Protein AF-A0A292ZFU4-F1 (afdb_monomer)

InterPro domains:
  IPR041669 Tetracyclin repressor SlmA-like, C-terminal domain [PF17918] (20-129)

Foldseek 3Di:
DDALLVQLLVLLVVLFLEALLSNLLSNLVSNLVRVVVVVVVVVVVCVVDDDDDDPPPVVVSLVSNLVSQLNSQCRHNFWHAPCSSVLSVVLSCLSVVLSCVQQPPVVGHDPVSSVVSSVVSSVVSSVSSVVRTDTPPPPDDD

Mean predicted aligned error: 6.93 Å

Sequence (142 aa):
MGTIADAVEDACHHLHGQSIAAISDGIATAYLNAKTHSIQESRALYAAASELEVPDIAGDMSRRIYAALRALLASSADGVFEELDTVTFILQQALSGTVRAVLEMEGGPTSAALAVLRQQLPLLCRAYLTITSQTSSRSLAT

pLDDT: mean 84.91, std 17.05, range [40.69, 98.5]

Secondary structure (DSSP, 8-state):
---HHHHHHHHHHHTTT--HHHHHHHHHHHHHHHHHHHHHHHHHHHTT-------SHHHHHHHHHHHHHHHHHHT-SSEEETTHHHHHHHHHHHHHHHHHHHHTSTT---HHHHHHHHHHHHHHHHHHHHHHEEE----S--

Radius of gyration: 16.62 Å; Cα contacts (8 Å, |Δi|>4): 140; chains: 1; bounding box: 37×26×61 Å

Solvent-accessible surface area (backbone atoms only — not comparable to full-atom values): 7876 Å² total; per-residue (Å²): 135,75,55,59,36,49,45,40,39,54,46,30,63,75,38,49,55,31,41,60,63,56,38,22,43,48,50,40,50,37,48,50,52,35,52,52,51,51,47,56,50,45,51,59,45,49,77,73,48,80,86,79,91,80,77,71,60,68,60,57,40,50,53,52,40,47,54,34,49,38,56,26,58,75,34,31,64,56,32,43,53,90,57,46,70,60,54,36,50,53,51,50,48,50,55,53,49,57,53,45,57,49,56,69,33,88,94,45,62,47,75,66,59,53,52,48,46,68,60,48,46,23,53,52,44,29,54,53,50,60,72,60,33,44,77,54,90,81,83,89,89,134

Organism: Sphingobium fuliginis (strain ATCC 27551) (NCBI:txid336203)

Nearest PDB structures (foldseek):
  2oer-assembly1_B  TM=7.779E-01  e=3.474E-01  Pseudomonas aeruginosa
  3on2-assembly3_C  TM=6.446E-01  e=6.160E-01  Rhodococcus jostii RHA1
  6o6o-assembly1_B  TM=6.316E-01  e=8.419E-01  Mycobacterium tuberculosis
  5w93-assembly3_C  TM=3.158E-01  e=4.692E+00  Mus musculus

Structure (mmCIF, N/CA/C/O backbone):
data_AF-A0A292ZFU4-F1
#
_entry.id   AF-A0A292ZFU4-F1
#
loop_
_atom_site.group_PDB
_atom_site.id
_atom_site.type_symbol
_atom_site.label_atom_id
_atom_site.label_alt_id
_atom_site.label_comp_id
_atom_site.label_asym_id
_atom_site.label_entity_id
_atom_site.label_seq_id
_atom_site.pdbx_PDB_ins_code
_atom_site.Cartn_x
_atom_site.Cartn_y
_atom_site.Cartn_z
_atom_site.occupancy
_atom_site.B_iso_or_equiv
_atom_site.auth_seq_id
_atom_site.auth_comp_id
_atom_site.auth_asym_id
_atom_site.auth_atom_id
_atom_site.pdbx_PDB_model_num
ATOM 1 N N . MET A 1 1 ? -2.923 -14.779 -14.129 1.00 46.88 1 MET A N 1
ATOM 2 C CA . MET A 1 1 ? -2.147 -13.943 -13.190 1.00 46.88 1 MET A CA 1
ATOM 3 C C . MET A 1 1 ? -2.832 -12.594 -13.142 1.00 46.88 1 MET A C 1
ATOM 5 O O . MET A 1 1 ? -3.266 -12.139 -14.194 1.00 46.88 1 MET A O 1
ATOM 9 N N . GLY A 1 2 ? -3.059 -12.064 -11.941 1.00 62.16 2 GLY A N 1
ATOM 10 C CA . GLY A 1 2 ? -3.919 -10.901 -11.734 1.00 62.16 2 GLY A CA 1
ATOM 11 C C . GLY A 1 2 ? -3.230 -9.570 -12.032 1.00 62.16 2 GLY A C 1
ATOM 12 O O . GLY A 1 2 ? -2.005 -9.470 -12.009 1.00 62.16 2 GLY A O 1
ATOM 13 N N . THR A 1 3 ? -4.025 -8.548 -12.324 1.00 83.31 3 THR A N 1
ATOM 14 C CA . THR A 1 3 ? -3.567 -7.162 -12.478 1.00 83.31 3 THR A CA 1
ATOM 15 C C . THR A 1 3 ? -3.015 -6.607 -11.157 1.00 83.31 3 THR A C 1
ATOM 17 O O . THR A 1 3 ? -3.178 -7.202 -10.092 1.00 83.31 3 THR A O 1
ATOM 20 N N . ILE A 1 4 ? -2.395 -5.421 -11.183 1.00 86.56 4 ILE A N 1
ATOM 21 C CA . ILE A 1 4 ? -1.996 -4.731 -9.942 1.00 86.56 4 ILE A CA 1
ATOM 22 C C . ILE A 1 4 ? -3.210 -4.484 -9.031 1.00 86.56 4 ILE A C 1
ATOM 24 O O . ILE A 1 4 ? -3.059 -4.547 -7.815 1.00 86.56 4 ILE A O 1
ATOM 28 N N . ALA A 1 5 ? -4.398 -4.230 -9.597 1.00 89.56 5 ALA A N 1
ATOM 29 C CA . ALA A 1 5 ? -5.619 -4.100 -8.803 1.00 89.56 5 ALA A CA 1
ATOM 30 C C . ALA A 1 5 ? -5.935 -5.396 -8.052 1.00 89.56 5 ALA A C 1
ATOM 32 O O . ALA A 1 5 ? -6.153 -5.334 -6.850 1.00 89.56 5 ALA A O 1
ATOM 33 N N . ASP A 1 6 ? -5.865 -6.547 -8.725 1.00 91.06 6 ASP A N 1
ATOM 34 C CA . ASP A 1 6 ? -6.164 -7.855 -8.127 1.00 91.06 6 ASP A CA 1
ATOM 35 C C . ASP A 1 6 ? -5.226 -8.138 -6.939 1.00 91.06 6 ASP A C 1
ATOM 37 O O . ASP A 1 6 ? -5.673 -8.491 -5.854 1.00 91.06 6 ASP A O 1
ATOM 41 N N . ALA A 1 7 ? -3.922 -7.882 -7.100 1.00 90.94 7 ALA A N 1
ATOM 42 C CA . ALA A 1 7 ? -2.950 -8.079 -6.023 1.00 90.94 7 ALA A CA 1
ATOM 43 C C . ALA A 1 7 ? -3.203 -7.166 -4.806 1.00 90.94 7 ALA A C 1
ATOM 45 O O . ALA A 1 7 ? -2.969 -7.562 -3.662 1.00 90.94 7 ALA A O 1
ATOM 46 N N . VAL A 1 8 ? -3.660 -5.932 -5.041 1.00 93.94 8 VAL A N 1
ATOM 47 C CA . VAL A 1 8 ? -3.998 -4.995 -3.962 1.00 93.94 8 VAL A CA 1
ATOM 48 C C . VAL A 1 8 ? -5.321 -5.376 -3.302 1.00 93.94 8 VAL A C 1
ATOM 50 O O . VAL A 1 8 ? -5.414 -5.313 -2.080 1.00 93.94 8 VAL A O 1
ATOM 53 N N . GLU A 1 9 ? -6.322 -5.795 -4.073 1.00 96.56 9 GLU A N 1
ATOM 54 C CA . GLU A 1 9 ? -7.605 -6.298 -3.571 1.00 96.56 9 GLU A CA 1
ATOM 55 C C . GLU A 1 9 ? -7.398 -7.529 -2.679 1.00 96.56 9 GLU A C 1
ATOM 57 O O . GLU A 1 9 ? -7.883 -7.550 -1.546 1.00 96.56 9 GLU A O 1
ATOM 62 N N . ASP A 1 10 ? 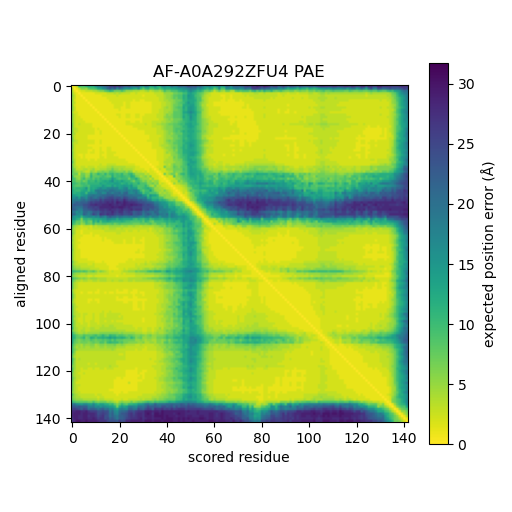-6.591 -8.494 -3.124 1.00 96.88 10 ASP A N 1
ATOM 63 C CA . ASP A 1 10 ? -6.224 -9.675 -2.340 1.00 96.88 10 ASP A CA 1
ATOM 64 C C . ASP A 1 10 ? -5.533 -9.287 -1.029 1.00 96.88 10 ASP A C 1
ATOM 66 O O . ASP A 1 10 ? -5.869 -9.808 0.039 1.00 96.88 10 ASP A O 1
ATOM 70 N N . ALA A 1 11 ? -4.589 -8.342 -1.075 1.00 97.44 11 ALA A N 1
ATOM 71 C CA . ALA A 1 11 ? -3.933 -7.841 0.127 1.00 97.44 11 ALA A CA 1
ATOM 72 C C . ALA A 1 11 ? -4.929 -7.152 1.073 1.00 97.44 11 ALA A C 1
ATOM 74 O O . ALA A 1 11 ? -4.891 -7.395 2.278 1.00 97.44 11 ALA A O 1
ATOM 75 N N . CYS A 1 12 ? -5.856 -6.346 0.545 1.00 98.12 12 CYS A N 1
ATOM 76 C CA . CYS A 1 12 ? -6.909 -5.714 1.339 1.00 98.12 12 CYS A CA 1
ATOM 77 C C . CYS A 1 12 ? -7.814 -6.753 2.008 1.00 98.12 12 CYS A C 1
ATOM 79 O O . CYS A 1 12 ? -8.165 -6.595 3.174 1.00 98.12 12 CYS A O 1
ATOM 81 N N . HIS A 1 13 ? -8.141 -7.847 1.320 1.00 97.88 13 HIS A N 1
ATOM 82 C CA . HIS A 1 13 ? -8.896 -8.947 1.913 1.00 97.88 13 HIS A CA 1
ATOM 83 C C . HIS A 1 13 ? -8.146 -9.620 3.069 1.00 97.88 13 HIS A C 1
ATOM 85 O O . HIS A 1 13 ? -8.737 -9.850 4.122 1.00 97.88 13 HIS A O 1
ATOM 91 N N . HIS A 1 14 ? -6.849 -9.897 2.914 1.00 98.00 14 HIS A N 1
ATOM 92 C CA . HIS A 1 14 ? -6.041 -10.531 3.965 1.00 98.00 14 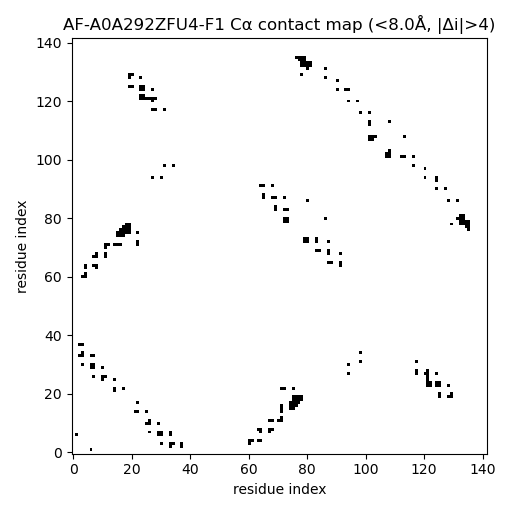HIS A CA 1
ATOM 93 C C . HIS A 1 14 ? -5.791 -9.618 5.173 1.00 98.00 14 HIS A C 1
ATOM 95 O O . HIS A 1 14 ? -5.637 -10.100 6.293 1.00 98.00 14 HIS A O 1
ATOM 101 N N . LEU A 1 15 ? -5.735 -8.305 4.947 1.00 98.25 15 LEU A N 1
ATOM 102 C CA . LEU A 1 15 ? -5.461 -7.300 5.976 1.00 98.25 15 LEU A CA 1
ATOM 103 C C . LEU A 1 15 ? -6.733 -6.753 6.636 1.00 98.25 15 LEU A C 1
ATOM 105 O O . LEU A 1 15 ? -6.645 -5.908 7.528 1.00 98.25 15 LEU A O 1
ATOM 109 N N . HIS A 1 16 ? -7.911 -7.213 6.217 1.00 97.88 16 HIS A N 1
ATOM 110 C CA . HIS A 1 16 ? -9.179 -6.771 6.781 1.00 97.88 16 HIS A CA 1
ATOM 111 C C . HIS A 1 16 ? -9.215 -6.990 8.300 1.00 97.88 16 HIS A C 1
ATOM 113 O O . HIS A 1 16 ? -8.853 -8.061 8.793 1.00 97.88 16 HIS A O 1
ATOM 119 N N . GLY A 1 17 ? -9.650 -5.978 9.055 1.00 97.38 17 GLY A N 1
ATOM 120 C CA . GLY A 1 17 ? -9.713 -6.081 10.515 1.00 97.38 17 GLY A CA 1
ATOM 121 C C . GLY A 1 17 ? -8.361 -6.022 11.231 1.00 97.38 17 GLY A C 1
ATOM 122 O O . GLY A 1 17 ? -8.323 -6.232 12.439 1.00 97.38 17 GLY A O 1
ATOM 123 N N . GLN A 1 18 ? -7.245 -5.797 10.530 1.00 98.19 18 GLN A N 1
ATOM 124 C CA . GLN A 1 18 ? -5.920 -5.732 11.154 1.00 98.19 18 GLN A CA 1
ATOM 125 C C . GLN A 1 18 ? -5.624 -4.341 11.741 1.00 98.19 18 GLN A C 1
ATOM 127 O O . GLN A 1 18 ? -6.374 -3.379 11.551 1.00 98.19 18 GLN A O 1
ATOM 132 N N . SER A 1 19 ? -4.519 -4.237 12.482 1.00 97.62 19 SER A N 1
ATOM 133 C CA . SER A 1 19 ? -4.024 -2.956 12.994 1.00 97.62 19 SER A CA 1
ATOM 134 C C . SER A 1 19 ? -3.540 -2.044 11.867 1.00 97.62 19 SER A C 1
ATOM 136 O O . SER A 1 19 ? -3.093 -2.520 10.821 1.00 97.62 19 SER A O 1
ATOM 138 N N . ILE A 1 20 ? -3.538 -0.732 12.100 1.00 96.94 20 ILE A N 1
ATOM 139 C CA . ILE A 1 20 ? -3.000 0.266 11.166 1.00 96.94 20 ILE A CA 1
ATOM 140 C C . ILE A 1 20 ? -1.559 -0.067 10.768 1.00 96.94 20 ILE A C 1
ATOM 142 O O . ILE A 1 20 ? -1.206 0.079 9.600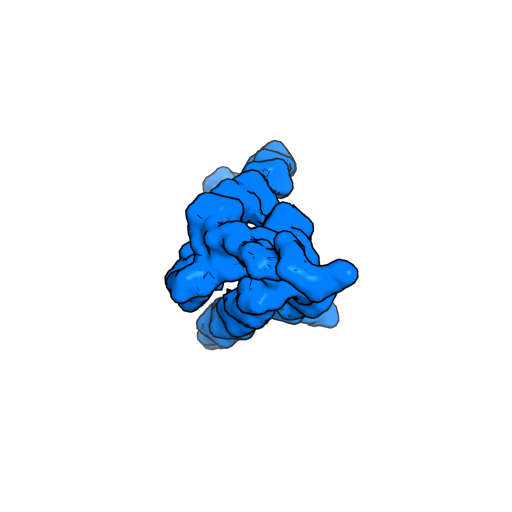 1.00 96.94 20 ILE A O 1
ATOM 146 N N . ALA A 1 21 ? -0.744 -0.563 11.703 1.00 96.56 21 ALA A N 1
ATOM 147 C CA . ALA A 1 21 ? 0.633 -0.963 11.420 1.00 96.56 21 ALA A CA 1
ATOM 148 C C . ALA A 1 21 ? 0.716 -2.163 10.458 1.00 96.56 21 ALA A C 1
ATOM 150 O O . ALA A 1 21 ? 1.511 -2.157 9.520 1.00 96.56 21 ALA A O 1
ATOM 151 N N . ALA A 1 22 ? -0.115 -3.188 10.661 1.00 97.75 22 ALA A N 1
ATOM 152 C CA . ALA A 1 22 ? -0.161 -4.341 9.765 1.00 97.75 22 ALA A CA 1
ATOM 153 C C . ALA A 1 22 ? -0.715 -3.953 8.385 1.00 97.75 22 ALA A C 1
ATOM 155 O O . ALA A 1 22 ? -0.165 -4.361 7.361 1.00 97.75 22 ALA A O 1
ATOM 156 N N . ILE A 1 23 ? -1.758 -3.117 8.359 1.00 97.81 23 ILE A N 1
ATOM 157 C CA . ILE A 1 23 ? -2.341 -2.564 7.134 1.00 97.81 23 ILE A CA 1
ATOM 158 C C . ILE A 1 23 ? -1.280 -1.797 6.345 1.00 97.81 23 ILE A C 1
ATOM 160 O O . ILE A 1 23 ? -1.064 -2.115 5.178 1.00 97.81 23 ILE A O 1
ATOM 164 N N . SER A 1 24 ? -0.584 -0.834 6.962 1.00 96.19 24 SER A N 1
ATOM 165 C CA . SER A 1 24 ? 0.410 0.003 6.281 1.00 96.19 24 SER A CA 1
ATOM 166 C C . SER A 1 24 ? 1.550 -0.811 5.680 1.00 96.19 24 SER A C 1
ATOM 168 O O . SER A 1 24 ? 1.937 -0.585 4.532 1.00 96.19 24 SER A O 1
ATOM 170 N N . ASP A 1 25 ? 2.072 -1.771 6.441 1.00 95.81 25 ASP A N 1
ATOM 171 C CA . ASP A 1 25 ? 3.224 -2.566 6.027 1.00 95.81 25 ASP A CA 1
ATOM 172 C C . ASP A 1 25 ? 2.826 -3.553 4.918 1.00 95.81 25 ASP A C 1
ATOM 174 O O . ASP A 1 25 ? 3.537 -3.708 3.916 1.00 95.81 25 ASP A O 1
ATOM 178 N N . GLY A 1 26 ? 1.645 -4.162 5.053 1.00 96.81 26 GLY A N 1
ATOM 179 C CA . GLY A 1 26 ? 1.096 -5.111 4.095 1.00 96.81 26 GLY A CA 1
ATOM 180 C C . G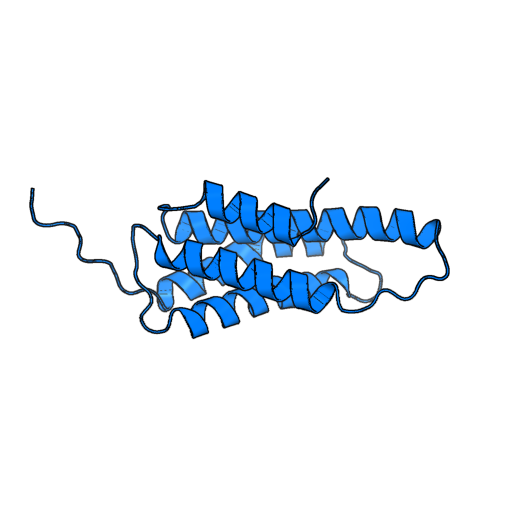LY A 1 26 ? 0.750 -4.476 2.748 1.00 96.81 26 GLY A C 1
ATOM 181 O O . GLY A 1 26 ? 1.203 -4.970 1.713 1.00 96.81 26 GLY A O 1
ATOM 182 N N . ILE A 1 27 ? 0.016 -3.356 2.730 1.00 96.62 27 ILE A N 1
ATOM 183 C CA . ILE A 1 27 ? -0.374 -2.706 1.465 1.00 96.62 27 ILE A CA 1
ATOM 184 C C . ILE A 1 27 ? 0.827 -2.124 0.720 1.00 96.62 27 ILE A C 1
ATOM 186 O O . ILE A 1 27 ? 0.899 -2.247 -0.502 1.00 96.62 27 ILE A O 1
ATOM 190 N N . ALA A 1 28 ? 1.789 -1.527 1.434 1.00 95.50 28 ALA A N 1
ATOM 191 C CA . ALA A 1 28 ? 2.990 -0.967 0.822 1.00 95.50 28 ALA A CA 1
ATOM 192 C C . ALA A 1 28 ? 3.796 -2.069 0.126 1.00 95.50 28 ALA A C 1
ATOM 194 O O . ALA A 1 28 ? 4.227 -1.911 -1.019 1.00 95.50 28 ALA A O 1
ATOM 195 N N . THR A 1 29 ? 3.934 -3.214 0.799 1.00 94.19 29 THR A N 1
ATOM 196 C CA . THR A 1 29 ? 4.612 -4.396 0.264 1.00 94.19 29 THR A CA 1
ATOM 197 C C . THR A 1 29 ? 3.870 -4.970 -0.942 1.00 94.19 29 THR A C 1
ATOM 199 O O . THR A 1 29 ? 4.486 -5.201 -1.984 1.00 94.19 29 THR A O 1
ATOM 202 N N . ALA A 1 30 ? 2.555 -5.173 -0.835 1.00 94.38 30 ALA A N 1
ATOM 203 C CA . ALA A 1 30 ? 1.742 -5.740 -1.907 1.00 94.38 30 ALA A CA 1
ATOM 204 C C . ALA A 1 30 ? 1.757 -4.860 -3.163 1.00 94.38 30 ALA A C 1
ATOM 206 O O . ALA A 1 30 ? 2.046 -5.349 -4.257 1.00 94.38 30 ALA A O 1
ATOM 207 N N . TYR A 1 31 ? 1.532 -3.553 -3.002 1.00 92.44 31 TYR A N 1
ATOM 208 C CA . TYR A 1 31 ? 1.524 -2.601 -4.110 1.00 92.44 31 TYR A CA 1
ATOM 209 C C . TYR A 1 31 ? 2.878 -2.556 -4.823 1.00 92.44 31 TYR A C 1
ATOM 211 O O . TYR A 1 31 ? 2.946 -2.647 -6.051 1.00 92.44 31 TYR A O 1
ATOM 219 N N . LEU A 1 32 ? 3.972 -2.452 -4.060 1.00 91.06 32 LEU A N 1
ATOM 220 C CA . LEU A 1 32 ? 5.317 -2.416 -4.621 1.00 91.06 32 LEU A CA 1
ATOM 221 C C . LEU A 1 32 ? 5.650 -3.708 -5.370 1.00 91.06 32 LEU A C 1
ATOM 223 O O . LEU A 1 32 ? 6.121 -3.639 -6.504 1.00 91.06 32 LEU A O 1
ATOM 227 N N . ASN A 1 33 ? 5.361 -4.870 -4.780 1.00 89.50 33 ASN A N 1
ATOM 228 C CA . ASN A 1 33 ? 5.605 -6.161 -5.419 1.00 89.50 33 ASN A CA 1
ATOM 229 C C . ASN A 1 33 ? 4.813 -6.300 -6.721 1.00 89.50 33 ASN A C 1
ATOM 231 O O . ASN A 1 33 ? 5.388 -6.706 -7.733 1.00 89.50 33 ASN A O 1
ATOM 235 N N . ALA A 1 34 ? 3.532 -5.928 -6.717 1.00 88.56 34 ALA A N 1
ATOM 236 C CA . ALA A 1 34 ? 2.693 -5.959 -7.908 1.00 88.56 34 ALA A CA 1
ATOM 237 C C . ALA A 1 34 ? 3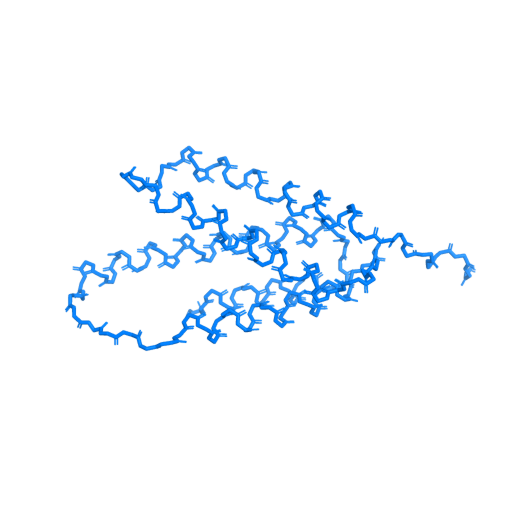.245 -5.042 -9.009 1.00 88.56 34 ALA A C 1
ATOM 239 O O . ALA A 1 34 ? 3.331 -5.439 -10.172 1.00 88.56 34 ALA A O 1
ATOM 240 N N . LYS A 1 35 ? 3.692 -3.831 -8.650 1.00 82.62 35 LYS A N 1
ATOM 241 C CA . LYS A 1 35 ? 4.239 -2.875 -9.618 1.00 82.62 35 LYS A CA 1
ATOM 242 C C . LYS A 1 35 ? 5.593 -3.307 -10.176 1.00 82.62 35 LYS A C 1
ATOM 244 O O . LYS A 1 35 ? 5.823 -3.157 -11.375 1.00 82.62 35 LYS A O 1
ATOM 249 N N . THR A 1 36 ? 6.470 -3.878 -9.350 1.00 83.38 36 THR A N 1
ATOM 250 C CA . THR A 1 36 ? 7.760 -4.388 -9.829 1.00 83.38 36 THR A CA 1
ATOM 251 C C . THR A 1 36 ? 7.579 -5.581 -10.761 1.00 83.38 36 THR A C 1
ATOM 253 O O . THR A 1 36 ? 8.147 -5.546 -11.853 1.00 83.38 36 THR A O 1
ATOM 256 N N . HIS A 1 37 ? 6.739 -6.561 -10.389 1.00 80.69 37 HIS A N 1
ATOM 257 C CA . HIS A 1 37 ? 6.443 -7.733 -11.228 1.00 80.69 37 HIS A CA 1
ATOM 258 C C . HIS A 1 37 ? 5.835 -7.311 -12.562 1.00 80.69 37 HIS A C 1
ATOM 260 O O . HIS A 1 37 ? 6.338 -7.702 -13.613 1.00 80.69 37 HIS A O 1
ATOM 266 N N . SER A 1 38 ? 4.843 -6.417 -12.529 1.00 73.06 38 SER A N 1
ATOM 267 C CA . SER A 1 38 ? 4.216 -5.885 -13.738 1.00 73.06 38 SER A CA 1
ATOM 268 C C . SER A 1 38 ? 5.218 -5.189 -14.657 1.00 73.06 38 SER A C 1
ATOM 270 O O . SER A 1 38 ? 5.113 -5.332 -15.866 1.00 73.06 38 SER A O 1
ATOM 272 N N . ILE A 1 39 ? 6.221 -4.476 -14.136 1.00 71.31 39 ILE A N 1
ATOM 273 C CA . ILE A 1 39 ? 7.262 -3.851 -14.968 1.00 71.31 39 ILE A CA 1
ATOM 274 C C . ILE A 1 39 ? 8.237 -4.874 -15.543 1.00 71.31 39 ILE A C 1
ATOM 276 O O . ILE A 1 39 ? 8.696 -4.713 -16.670 1.00 71.31 39 ILE A O 1
ATOM 280 N N . GLN A 1 40 ? 8.591 -5.908 -14.784 1.00 65.94 40 GLN A N 1
ATOM 281 C CA . GLN A 1 40 ? 9.451 -6.983 -15.277 1.00 65.94 40 GLN A CA 1
ATOM 282 C C . GLN A 1 40 ? 8.759 -7.742 -16.416 1.00 65.94 40 GLN A C 1
ATOM 284 O O . GLN A 1 40 ? 9.371 -7.944 -17.464 1.00 65.94 40 GLN A O 1
ATOM 289 N N . GLU A 1 41 ? 7.471 -8.044 -16.254 1.00 66.44 41 GLU A N 1
ATOM 290 C CA . GLU A 1 41 ? 6.620 -8.614 -17.300 1.00 66.44 41 GLU A CA 1
ATOM 291 C C . GLU A 1 41 ? 6.423 -7.641 -18.464 1.00 66.44 41 GLU A C 1
ATOM 293 O O . GLU A 1 41 ? 6.625 -8.021 -19.610 1.00 66.44 41 GLU A O 1
ATOM 298 N N . SER A 1 42 ? 6.114 -6.368 -18.195 1.00 61.56 42 SER A N 1
ATOM 299 C CA . SER A 1 42 ? 5.907 -5.350 -19.233 1.00 61.56 42 SER A CA 1
ATOM 300 C C . SER A 1 42 ? 7.171 -5.113 -20.042 1.00 61.56 42 SER A C 1
ATOM 302 O O . SER A 1 42 ? 7.079 -4.985 -21.248 1.00 61.56 42 SER A O 1
ATOM 304 N N . ARG A 1 43 ? 8.366 -5.088 -19.440 1.00 62.53 43 ARG A N 1
ATOM 305 C CA . ARG A 1 43 ? 9.621 -4.987 -20.204 1.00 62.53 43 ARG A CA 1
ATOM 306 C C . ARG A 1 43 ? 9.863 -6.220 -21.069 1.00 62.53 43 ARG A C 1
ATOM 308 O O . ARG A 1 43 ? 10.310 -6.064 -22.199 1.00 62.53 43 ARG A O 1
ATOM 315 N N . ALA A 1 44 ? 9.557 -7.415 -20.565 1.00 59.28 44 ALA A N 1
ATOM 316 C CA . ALA A 1 44 ? 9.639 -8.641 -21.356 1.00 59.28 44 ALA A CA 1
ATOM 317 C C . ALA A 1 44 ? 8.627 -8.638 -22.519 1.00 59.28 44 ALA A C 1
ATOM 319 O O . ALA A 1 44 ? 8.962 -9.050 -23.625 1.00 59.28 44 ALA A O 1
ATOM 320 N N . LEU A 1 45 ? 7.420 -8.118 -22.282 1.00 52.50 45 LEU A N 1
ATOM 321 C CA . LEU A 1 45 ? 6.346 -7.993 -23.266 1.00 52.50 45 LEU A CA 1
ATOM 322 C C . LEU A 1 45 ? 6.607 -6.877 -24.284 1.00 52.50 45 LEU A C 1
ATOM 324 O O . LEU A 1 45 ? 6.454 -7.126 -25.466 1.00 52.50 45 LEU A O 1
ATOM 328 N N . TYR A 1 46 ? 7.053 -5.685 -23.879 1.00 46.06 46 TYR A N 1
ATOM 329 C CA . TYR A 1 46 ? 7.400 -4.577 -24.783 1.00 46.06 46 TYR A CA 1
ATOM 330 C C . TYR A 1 46 ? 8.643 -4.883 -25.622 1.00 46.06 46 TYR A C 1
ATOM 332 O O . TYR A 1 46 ? 8.712 -4.464 -26.772 1.00 46.06 46 TYR A O 1
ATOM 340 N N . ALA A 1 47 ? 9.599 -5.661 -25.100 1.00 53.31 47 ALA A N 1
ATOM 341 C CA . ALA A 1 47 ? 10.676 -6.213 -25.924 1.00 53.31 47 ALA A CA 1
ATOM 342 C C . ALA A 1 47 ? 10.152 -7.175 -27.012 1.00 53.31 47 ALA A C 1
ATOM 344 O O . ALA A 1 47 ? 10.841 -7.399 -28.005 1.00 53.31 47 ALA A O 1
ATOM 345 N N . ALA A 1 48 ? 8.945 -7.727 -26.837 1.00 47.22 48 ALA A N 1
ATOM 346 C CA . ALA A 1 48 ? 8.285 -8.641 -27.767 1.00 47.22 48 ALA A CA 1
ATOM 347 C C . ALA A 1 48 ? 7.136 -8.002 -28.580 1.00 47.22 48 ALA A C 1
ATOM 349 O O . ALA A 1 48 ? 6.714 -8.579 -29.579 1.00 47.22 48 ALA A O 1
ATOM 350 N N . ALA A 1 49 ? 6.634 -6.832 -28.184 1.00 43.09 49 ALA A N 1
ATOM 351 C CA . ALA A 1 49 ? 5.464 -6.183 -28.763 1.00 43.09 49 ALA A CA 1
ATOM 352 C C . ALA A 1 49 ? 5.723 -4.678 -28.922 1.00 43.09 49 ALA A C 1
ATOM 354 O O . ALA A 1 49 ? 5.432 -3.875 -28.035 1.00 43.09 49 ALA A O 1
ATOM 355 N N . SER A 1 50 ? 6.277 -4.292 -30.072 1.00 40.69 50 SER A N 1
ATOM 356 C CA . SER A 1 50 ? 6.105 -2.931 -30.573 1.00 40.69 50 SER A CA 1
ATOM 357 C C . SER A 1 50 ? 4.724 -2.831 -31.216 1.00 40.69 50 SER A C 1
ATOM 359 O O . SER A 1 50 ? 4.395 -3.672 -32.046 1.00 40.69 50 SER A O 1
ATOM 361 N N . GLU A 1 51 ? 3.987 -1.776 -30.876 1.00 45.84 51 GLU A N 1
ATOM 362 C CA . GLU A 1 51 ? 2.678 -1.392 -31.428 1.00 45.84 51 GLU A CA 1
ATOM 363 C C . GLU A 1 51 ? 1.476 -2.141 -30.844 1.00 45.84 51 GLU A C 1
ATOM 365 O O . GLU A 1 51 ? 1.055 -3.167 -31.360 1.00 45.84 51 GLU A O 1
ATOM 370 N N . LEU A 1 52 ? 0.873 -1.572 -29.795 1.00 44.47 52 LEU A N 1
ATOM 371 C CA . LEU A 1 52 ? -0.573 -1.624 -29.551 1.00 44.47 52 LEU A CA 1
ATOM 372 C C . LEU A 1 52 ? -0.936 -0.517 -28.550 1.00 44.47 52 LEU A C 1
ATOM 374 O O . LEU A 1 52 ? -0.469 -0.508 -27.412 1.00 44.47 52 LEU A O 1
ATOM 378 N N . GLU A 1 53 ? -1.744 0.444 -28.997 1.00 45.22 53 GLU A N 1
ATOM 379 C CA . GLU A 1 53 ? -2.341 1.469 -28.139 1.00 45.22 53 GLU A CA 1
ATOM 380 C C . GLU A 1 53 ? -3.299 0.814 -27.136 1.00 45.22 53 GLU A C 1
ATOM 382 O O . GLU A 1 53 ? -4.193 0.057 -27.517 1.00 45.22 53 GLU A O 1
ATOM 387 N N . VAL A 1 54 ? -3.124 1.110 -25.846 1.00 53.62 54 VAL A N 1
ATOM 388 C CA . VAL A 1 54 ? -3.965 0.582 -24.763 1.00 53.62 54 VAL A CA 1
ATOM 389 C C . VAL A 1 54 ? -4.852 1.713 -24.214 1.00 53.62 54 VAL A C 1
ATOM 391 O O . VAL A 1 54 ? -4.324 2.621 -23.568 1.00 53.62 54 VAL A O 1
ATOM 394 N N . PRO A 1 55 ? -6.183 1.699 -24.436 1.00 47.06 55 PRO A N 1
ATOM 395 C CA . PRO A 1 55 ? -7.100 2.713 -23.902 1.00 47.06 55 PRO A CA 1
ATOM 396 C C . PRO A 1 55 ? -7.405 2.503 -22.404 1.00 47.06 55 PRO A C 1
ATOM 398 O O . PRO A 1 55 ? -7.525 1.365 -21.977 1.00 47.06 55 PRO A O 1
ATOM 401 N N . ASP A 1 56 ? -7.534 3.598 -21.635 1.00 57.75 56 ASP A N 1
ATOM 402 C CA . ASP A 1 56 ? -7.982 3.833 -20.226 1.00 57.75 56 ASP A CA 1
ATOM 403 C C . ASP A 1 56 ? -7.990 2.706 -19.146 1.00 57.75 56 ASP A C 1
ATOM 405 O O . ASP A 1 56 ? -8.638 2.828 -18.105 1.00 57.75 56 ASP A O 1
ATOM 409 N N . ILE A 1 57 ? -7.212 1.629 -19.289 1.00 60.66 57 ILE A N 1
ATOM 410 C CA . ILE A 1 57 ? -7.049 0.583 -18.251 1.00 60.66 57 ILE A CA 1
ATOM 411 C C . ILE A 1 57 ? -6.501 1.171 -16.937 1.00 60.66 57 ILE A C 1
ATOM 413 O O . ILE A 1 57 ? -6.797 0.690 -15.839 1.00 60.66 57 ILE A O 1
ATOM 417 N N . ALA A 1 58 ? -5.705 2.240 -17.033 1.00 66.19 58 ALA A N 1
ATOM 418 C CA . ALA A 1 58 ? -5.125 2.911 -15.877 1.00 66.19 58 ALA A CA 1
ATOM 419 C C . ALA A 1 58 ? -6.191 3.551 -14.968 1.00 66.19 58 ALA A C 1
ATOM 421 O O . ALA A 1 58 ? -6.062 3.475 -13.741 1.00 66.19 58 ALA A O 1
ATOM 422 N N . GLY A 1 59 ? -7.247 4.135 -15.547 1.00 78.00 59 GLY A N 1
ATOM 423 C CA . GLY A 1 59 ? -8.343 4.753 -14.803 1.00 78.00 59 GLY A CA 1
ATOM 424 C C . GLY A 1 59 ? -9.164 3.734 -14.014 1.00 78.00 59 GLY A C 1
ATOM 425 O O . GLY A 1 59 ? -9.398 3.921 -12.817 1.00 78.00 59 GLY A O 1
ATOM 426 N N . ASP A 1 60 ? -9.545 2.623 -14.649 1.00 84.69 60 ASP A N 1
ATOM 427 C CA . ASP A 1 60 ? -10.293 1.536 -14.000 1.00 84.69 60 ASP A CA 1
ATOM 428 C C . ASP A 1 60 ? -9.502 0.871 -12.872 1.00 84.69 60 ASP A C 1
ATOM 430 O O . ASP A 1 60 ? -10.016 0.690 -11.765 1.00 84.69 60 ASP A O 1
ATOM 434 N N . MET A 1 61 ? -8.226 0.566 -13.116 1.00 86.06 61 MET A N 1
ATOM 435 C CA . MET A 1 61 ? -7.334 0.009 -12.099 1.00 86.06 61 MET A CA 1
ATOM 436 C C . MET A 1 61 ? -7.224 0.936 -10.882 1.00 86.06 61 MET A C 1
ATOM 438 O O . MET A 1 61 ? -7.278 0.474 -9.742 1.00 86.06 61 MET A O 1
ATOM 442 N N . SER A 1 62 ? -7.099 2.246 -11.108 1.00 88.19 62 SER A N 1
ATOM 443 C CA . SER A 1 62 ? -7.026 3.232 -10.028 1.00 88.19 62 SER A CA 1
ATOM 444 C C . SER A 1 62 ? -8.306 3.258 -9.185 1.00 88.19 62 SER A C 1
ATOM 446 O O . SER A 1 62 ? -8.231 3.247 -7.957 1.00 88.19 62 SER A O 1
ATOM 448 N N . ARG A 1 63 ? -9.486 3.220 -9.821 1.00 92.88 63 ARG A N 1
ATOM 449 C CA . ARG A 1 63 ? -10.782 3.186 -9.119 1.00 92.88 63 ARG A CA 1
ATOM 450 C C . ARG A 1 63 ? -10.948 1.937 -8.254 1.00 92.88 63 ARG A C 1
ATOM 452 O O . ARG A 1 63 ? -11.404 2.036 -7.116 1.00 92.88 63 ARG A O 1
ATOM 459 N N . ARG A 1 64 ? -10.554 0.777 -8.777 1.00 95.12 64 ARG A N 1
ATOM 460 C CA . ARG A 1 64 ? -10.605 -0.503 -8.056 1.00 95.12 64 ARG A CA 1
ATOM 461 C C . ARG A 1 64 ? -9.718 -0.502 -6.814 1.00 95.12 64 ARG A C 1
ATOM 463 O O . ARG A 1 64 ? -10.186 -0.793 -5.716 1.00 95.12 64 ARG A O 1
ATOM 470 N N . ILE A 1 65 ? -8.468 -0.070 -6.976 1.00 94.62 65 ILE A N 1
ATOM 471 C CA . ILE A 1 65 ? -7.513 0.065 -5.870 1.00 94.62 65 ILE A CA 1
ATOM 472 C C . ILE A 1 65 ? -8.045 1.030 -4.807 1.00 94.62 65 ILE A C 1
ATOM 474 O O . ILE A 1 65 ? -7.981 0.717 -3.620 1.00 94.62 65 ILE A O 1
ATOM 478 N N . TYR A 1 66 ? -8.606 2.171 -5.215 1.00 97.06 66 TYR A N 1
ATOM 479 C CA . TYR A 1 66 ? -9.213 3.125 -4.287 1.00 97.06 66 TYR A CA 1
ATOM 480 C C . TYR A 1 66 ? -10.322 2.476 -3.451 1.00 97.06 66 TYR A C 1
ATOM 482 O O . TYR A 1 66 ? -10.310 2.572 -2.224 1.00 97.06 66 TYR A O 1
ATOM 490 N N . ALA A 1 67 ? -11.262 1.784 -4.102 1.00 98.00 67 ALA A N 1
ATOM 491 C CA . ALA A 1 67 ? -12.382 1.139 -3.42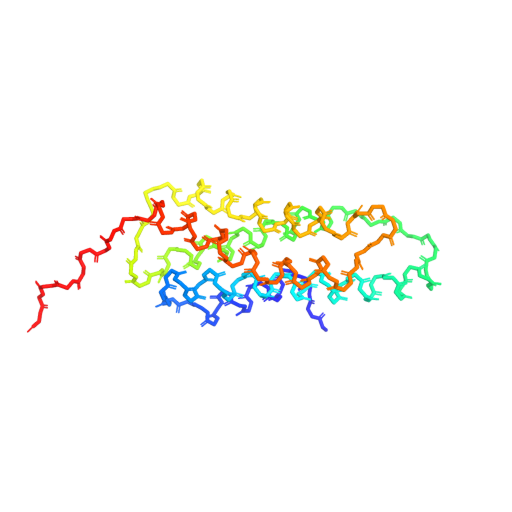3 1.00 98.00 67 ALA A CA 1
ATOM 492 C C . ALA A 1 67 ? -11.913 0.080 -2.408 1.00 98.00 67 ALA A C 1
ATOM 494 O O . ALA A 1 67 ? -12.415 0.047 -1.282 1.00 98.00 67 ALA A O 1
ATOM 495 N N . ALA A 1 68 ? -10.919 -0.734 -2.777 1.00 98.19 68 ALA A N 1
ATOM 496 C CA . ALA A 1 68 ? -10.337 -1.747 -1.899 1.00 98.19 68 ALA A CA 1
ATOM 497 C C . ALA A 1 68 ? -9.636 -1.126 -0.679 1.00 98.19 68 ALA A C 1
ATOM 499 O O . ALA A 1 68 ? -9.904 -1.523 0.456 1.00 98.19 68 ALA A O 1
ATOM 500 N N . LEU A 1 69 ? -8.801 -0.102 -0.896 1.00 98.31 69 LEU A N 1
ATOM 501 C CA . LEU A 1 69 ? -8.111 0.610 0.184 1.00 98.31 69 LEU A CA 1
ATOM 502 C C . LEU A 1 69 ? -9.100 1.278 1.138 1.00 98.31 69 LEU A C 1
ATOM 504 O O . LEU A 1 69 ? -8.943 1.179 2.352 1.00 98.31 69 LEU A O 1
ATOM 508 N N . ARG A 1 70 ? -10.149 1.909 0.608 1.00 98.50 70 ARG A N 1
ATOM 509 C CA . ARG A 1 70 ? -11.190 2.545 1.420 1.00 98.50 70 ARG A CA 1
ATOM 510 C C . ARG A 1 70 ? -11.872 1.542 2.348 1.00 98.50 70 ARG A C 1
ATOM 512 O O . ARG A 1 70 ? -12.053 1.816 3.532 1.00 98.50 70 ARG A O 1
ATOM 519 N N . ALA A 1 71 ? -12.259 0.385 1.807 1.00 98.44 71 ALA A N 1
ATOM 520 C CA . ALA A 1 71 ? -12.898 -0.680 2.575 1.00 98.44 71 ALA A CA 1
ATOM 521 C C . ALA A 1 71 ? -11.954 -1.261 3.639 1.00 98.44 71 ALA A C 1
ATOM 523 O O . ALA A 1 71 ? -12.381 -1.523 4.763 1.00 98.44 71 ALA A O 1
ATOM 524 N N . LEU A 1 72 ? -10.669 -1.411 3.307 1.00 98.44 72 LEU A N 1
ATOM 525 C CA . LEU A 1 72 ? -9.644 -1.847 4.248 1.00 98.44 72 LEU A CA 1
ATOM 526 C C . LEU A 1 72 ? -9.479 -0.860 5.408 1.00 98.44 72 LEU A C 1
ATOM 528 O O . LEU A 1 72 ? -9.550 -1.267 6.565 1.00 98.44 72 LEU A O 1
ATOM 532 N N . LEU A 1 73 ? -9.301 0.430 5.113 1.00 98.19 73 LEU A N 1
ATOM 533 C CA . LEU A 1 73 ? -9.130 1.468 6.131 1.00 98.19 73 LEU A CA 1
ATOM 534 C C . LEU A 1 73 ? -10.366 1.606 7.029 1.00 98.19 73 LEU A C 1
ATOM 536 O O . LEU A 1 73 ? -10.226 1.802 8.228 1.00 98.19 73 LEU A O 1
ATOM 540 N N . ALA A 1 74 ? -11.573 1.429 6.487 1.00 97.69 74 ALA 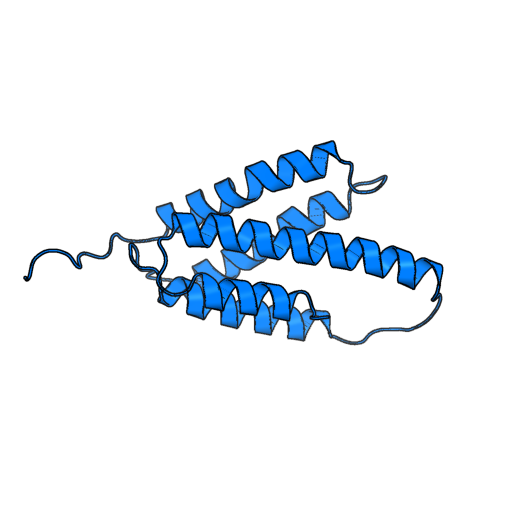A N 1
ATOM 541 C CA . ALA A 1 74 ? -12.798 1.392 7.289 1.00 97.69 74 ALA A CA 1
ATOM 542 C C . ALA A 1 74 ? -12.854 0.204 8.272 1.00 97.69 74 ALA A C 1
ATOM 544 O O . ALA A 1 74 ? -13.637 0.231 9.220 1.00 97.69 74 ALA A O 1
ATOM 545 N N . SER A 1 75 ? -12.060 -0.844 8.031 1.00 97.56 75 SER A N 1
ATOM 546 C CA . SER A 1 75 ? -12.042 -2.068 8.834 1.00 97.56 75 SER A CA 1
ATOM 547 C C . SER A 1 75 ? -10.952 -2.108 9.906 1.00 97.56 75 SER A C 1
ATOM 549 O O . SER A 1 75 ? -10.874 -3.105 10.615 1.00 97.56 75 SER A O 1
ATOM 551 N N . SER A 1 76 ? -10.099 -1.084 10.032 1.00 96.62 76 SER A N 1
ATOM 552 C CA . SER A 1 76 ? -8.967 -1.120 10.968 1.00 96.62 76 SER A CA 1
ATOM 553 C C . SER A 1 76 ? -9.402 -1.345 12.418 1.00 96.62 76 SER A C 1
ATOM 555 O O . SER A 1 76 ? -10.376 -0.760 12.891 1.00 96.62 76 SER A O 1
ATOM 557 N N . ALA A 1 77 ? -8.657 -2.181 13.145 1.00 94.81 77 ALA A N 1
ATOM 558 C CA . ALA A 1 77 ? -9.019 -2.576 14.509 1.00 94.81 77 ALA A CA 1
ATOM 559 C C . ALA A 1 77 ? -8.687 -1.530 15.585 1.00 94.81 77 ALA A C 1
ATOM 561 O O . ALA A 1 77 ? -9.340 -1.493 16.627 1.00 94.81 77 ALA A O 1
ATOM 562 N N . ASP A 1 78 ? -7.661 -0.711 15.365 1.00 94.00 78 ASP A N 1
ATOM 563 C CA . ASP A 1 78 ? -7.051 0.163 16.374 1.00 94.00 78 ASP A CA 1
ATOM 564 C C . ASP A 1 78 ? -7.169 1.661 16.056 1.00 94.00 78 ASP A C 1
ATOM 566 O O . ASP A 1 78 ? -6.690 2.496 16.824 1.00 94.00 78 ASP A O 1
ATOM 570 N N . GLY A 1 79 ? -7.877 2.023 14.985 1.00 92.25 79 GLY A N 1
ATOM 571 C CA . GLY A 1 79 ? -8.139 3.417 14.652 1.00 92.25 79 GLY A CA 1
ATOM 572 C C . GLY A 1 79 ? -9.354 3.611 13.758 1.00 92.25 79 GLY A C 1
ATOM 573 O O . GLY A 1 79 ? -9.826 2.681 13.107 1.00 92.25 79 GLY A O 1
ATOM 574 N N . VAL A 1 80 ? -9.872 4.835 13.761 1.00 95.06 80 VAL A N 1
ATOM 575 C CA . VAL A 1 80 ? -10.915 5.308 12.841 1.00 95.06 80 VAL A CA 1
ATOM 576 C C . VAL A 1 80 ? -10.450 6.579 12.148 1.00 95.06 80 VAL A C 1
ATOM 578 O O . VAL A 1 80 ? -9.655 7.338 12.700 1.00 95.06 80 VAL A O 1
ATOM 581 N N . PHE A 1 81 ? -10.956 6.818 10.943 1.00 96.06 81 PHE A N 1
ATOM 582 C CA . PHE A 1 81 ? -10.600 7.976 10.128 1.00 96.06 81 PHE A CA 1
ATOM 583 C C . PHE A 1 81 ? -11.829 8.866 9.952 1.00 96.06 81 PHE A C 1
ATOM 585 O O . PHE A 1 81 ? -12.838 8.412 9.415 1.00 96.06 81 PHE A O 1
ATOM 592 N N . GLU A 1 82 ? -11.744 10.120 10.396 1.00 92.94 82 GLU A N 1
ATOM 593 C CA . GLU A 1 82 ? -12.824 11.109 10.247 1.00 92.94 82 GLU A CA 1
ATOM 594 C C . GLU A 1 82 ? -13.054 11.453 8.767 1.00 92.94 82 GLU A C 1
ATOM 596 O O . GLU A 1 82 ? -14.171 11.382 8.267 1.00 92.94 82 GLU A O 1
ATOM 601 N N . GLU A 1 83 ? -11.964 11.698 8.039 1.00 94.88 83 GLU A N 1
ATOM 602 C CA . GLU A 1 83 ? -11.961 12.044 6.614 1.00 94.88 83 GLU A CA 1
ATOM 603 C C . GLU A 1 83 ? -11.502 10.851 5.757 1.00 94.88 83 GLU A C 1
ATOM 605 O O . GLU A 1 83 ? -10.518 10.930 5.017 1.00 94.88 83 GLU A O 1
ATOM 610 N N . LEU A 1 84 ? -12.186 9.705 5.889 1.00 96.44 84 LEU A N 1
ATOM 611 C CA . LEU A 1 84 ? -11.780 8.426 5.281 1.00 96.44 84 LEU A CA 1
ATOM 612 C C . LEU A 1 84 ? -11.488 8.528 3.773 1.00 96.44 84 LEU A C 1
ATOM 614 O O . LEU A 1 84 ? -10.515 7.943 3.295 1.00 96.44 84 LEU A O 1
ATOM 618 N N . ASP A 1 85 ? -12.298 9.274 3.021 1.00 97.12 85 ASP A N 1
ATOM 619 C CA . ASP A 1 85 ? -12.134 9.417 1.569 1.00 97.12 85 ASP A CA 1
ATOM 620 C C . ASP A 1 85 ? -10.861 10.195 1.210 1.00 97.12 85 ASP A C 1
ATOM 622 O O . ASP A 1 85 ? -10.127 9.797 0.298 1.00 97.12 85 ASP A O 1
ATOM 626 N N . THR A 1 86 ? -10.567 11.255 1.970 1.00 97.38 86 THR A N 1
ATOM 627 C CA . THR A 1 86 ? -9.341 12.056 1.849 1.00 97.38 86 THR A CA 1
ATOM 628 C C . THR A 1 86 ? 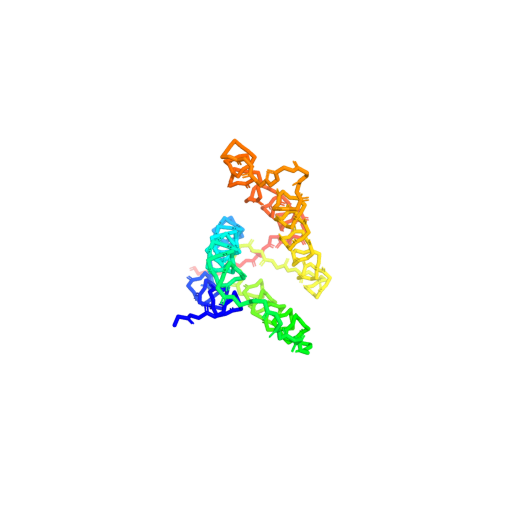-8.117 11.220 2.207 1.00 97.38 86 THR A C 1
ATOM 630 O O . THR A 1 86 ? -7.147 11.194 1.448 1.00 97.38 86 THR A O 1
ATOM 633 N N . VAL A 1 87 ? -8.174 10.481 3.321 1.00 97.94 87 VAL A N 1
ATOM 634 C CA . VAL A 1 87 ? -7.085 9.595 3.760 1.00 97.94 87 VAL A CA 1
ATOM 635 C C . VAL A 1 87 ? -6.805 8.521 2.714 1.00 97.94 87 VAL A C 1
ATOM 637 O O . VAL A 1 87 ? -5.653 8.310 2.332 1.00 97.94 87 VAL A O 1
ATOM 640 N N . THR A 1 88 ? -7.855 7.888 2.189 1.00 98.38 88 THR A N 1
ATOM 641 C CA . THR A 1 88 ? -7.736 6.872 1.137 1.00 98.38 88 THR A CA 1
ATOM 642 C C . THR A 1 88 ? -7.083 7.451 -0.116 1.00 98.38 88 THR A C 1
ATOM 644 O O . THR A 1 88 ? -6.161 6.850 -0.671 1.00 98.38 88 THR A O 1
ATOM 647 N N . PHE A 1 89 ? -7.533 8.630 -0.556 1.00 97.00 89 PHE A N 1
ATOM 648 C CA . PHE A 1 89 ? -6.995 9.286 -1.744 1.00 97.00 89 PHE A CA 1
ATOM 649 C C . PHE A 1 89 ? -5.501 9.586 -1.586 1.00 97.00 89 PHE A C 1
ATOM 651 O O . PHE A 1 89 ? -4.701 9.187 -2.434 1.00 97.00 89 PHE A O 1
ATOM 658 N N . ILE A 1 90 ? -5.109 10.236 -0.487 1.00 97.88 90 ILE A N 1
ATOM 659 C CA . ILE A 1 90 ? -3.710 10.597 -0.232 1.00 97.88 90 ILE A CA 1
ATOM 660 C C . ILE A 1 90 ? -2.835 9.351 -0.102 1.00 97.88 90 ILE A C 1
ATOM 662 O O . ILE A 1 90 ? -1.753 9.315 -0.687 1.00 97.88 90 ILE A O 1
ATOM 666 N N . LEU A 1 91 ? -3.306 8.305 0.582 1.00 97.56 91 LEU A N 1
ATOM 667 C CA . LEU A 1 91 ? -2.593 7.032 0.683 1.00 97.56 91 LEU A CA 1
ATOM 668 C C . LEU A 1 91 ? -2.350 6.410 -0.699 1.00 97.56 91 LEU A C 1
ATOM 670 O O . LEU A 1 91 ? -1.233 5.992 -1.006 1.00 97.56 91 LEU A O 1
ATOM 674 N N . GLN A 1 92 ? -3.369 6.383 -1.560 1.00 96.38 92 GLN A N 1
ATOM 675 C CA . GLN A 1 92 ? -3.231 5.865 -2.919 1.00 96.38 92 GLN A CA 1
ATOM 676 C C . GLN A 1 92 ? -2.244 6.693 -3.755 1.00 96.38 92 GLN A C 1
ATOM 678 O O . GLN A 1 92 ? -1.440 6.123 -4.502 1.00 96.38 92 GLN A O 1
ATOM 683 N N . GLN A 1 93 ? -2.277 8.025 -3.644 1.00 95.19 93 GLN A N 1
ATOM 684 C CA . GLN A 1 93 ? -1.329 8.897 -4.345 1.00 95.19 93 GLN A CA 1
ATOM 685 C C . GLN A 1 93 ? 0.099 8.730 -3.817 1.00 95.19 93 GLN A C 1
ATOM 687 O O . GLN A 1 93 ? 1.036 8.700 -4.610 1.00 95.19 93 GLN A O 1
ATOM 692 N N . ALA A 1 94 ? 0.276 8.549 -2.508 1.00 95.38 94 ALA A N 1
ATOM 693 C CA . ALA A 1 94 ? 1.573 8.260 -1.906 1.00 95.38 94 ALA A CA 1
ATOM 694 C C . ALA A 1 94 ? 2.137 6.924 -2.417 1.00 95.38 94 ALA A C 1
ATOM 696 O O . ALA A 1 94 ? 3.253 6.878 -2.928 1.00 95.38 94 ALA A O 1
ATOM 697 N N . LEU A 1 95 ? 1.340 5.851 -2.379 1.00 93.44 95 LEU A N 1
ATOM 698 C CA . LEU A 1 95 ? 1.729 4.537 -2.903 1.00 93.44 95 LEU A CA 1
ATOM 699 C C . LEU A 1 95 ? 2.115 4.609 -4.384 1.00 93.44 95 LEU A C 1
ATOM 701 O O . LEU A 1 95 ? 3.221 4.229 -4.769 1.00 93.44 95 LEU A O 1
ATOM 705 N N . SER A 1 96 ? 1.211 5.114 -5.223 1.00 89.81 96 SER A N 1
ATOM 706 C CA . SER A 1 96 ? 1.417 5.145 -6.672 1.00 89.81 96 SER A CA 1
ATOM 707 C C . SER A 1 96 ? 2.521 6.115 -7.092 1.00 89.81 96 SER A C 1
ATOM 709 O O . SER A 1 96 ? 3.367 5.758 -7.911 1.00 89.81 96 SER A O 1
ATOM 711 N N . GLY A 1 97 ? 2.557 7.314 -6.510 1.00 89.44 97 GLY A N 1
ATOM 712 C CA . GLY A 1 97 ? 3.513 8.365 -6.832 1.00 89.44 97 GLY A CA 1
ATOM 713 C C . GLY A 1 97 ? 4.938 8.020 -6.417 1.00 89.44 97 GLY A C 1
ATOM 714 O O . GLY A 1 97 ? 5.847 8.132 -7.240 1.00 89.44 97 GLY A O 1
ATOM 715 N N . THR A 1 98 ? 5.145 7.550 -5.182 1.00 92.56 98 THR A N 1
ATOM 716 C CA . THR A 1 98 ? 6.486 7.203 -4.685 1.00 92.56 98 THR A CA 1
ATOM 717 C C . THR A 1 98 ? 7.065 6.006 -5.435 1.00 92.56 98 THR A C 1
ATOM 719 O O . THR A 1 98 ? 8.235 6.022 -5.817 1.00 92.56 98 THR A O 1
ATOM 722 N N . VAL A 1 99 ? 6.248 4.983 -5.704 1.00 90.38 99 VAL A N 1
ATOM 723 C CA . VAL A 1 99 ? 6.691 3.810 -6.465 1.00 90.38 99 VAL A CA 1
ATOM 724 C C . VAL A 1 99 ? 7.005 4.191 -7.912 1.00 90.38 99 VAL A C 1
ATOM 726 O O . VAL A 1 99 ? 8.072 3.834 -8.410 1.00 90.38 99 VAL A O 1
ATOM 729 N N . ARG A 1 100 ? 6.140 4.978 -8.568 1.00 87.38 100 ARG A N 1
ATOM 730 C CA . ARG A 1 100 ? 6.382 5.488 -9.925 1.00 87.38 100 ARG A CA 1
ATOM 731 C C . ARG A 1 100 ? 7.687 6.280 -10.019 1.00 87.38 100 ARG A C 1
ATOM 733 O O . ARG A 1 100 ? 8.489 5.989 -10.896 1.00 87.38 100 ARG A O 1
ATOM 740 N N . ALA A 1 101 ? 7.930 7.207 -9.091 1.00 88.50 101 ALA A N 1
ATOM 741 C CA . ALA A 1 101 ? 9.119 8.060 -9.106 1.00 88.50 101 ALA A CA 1
ATOM 742 C C . ALA A 1 101 ? 10.435 7.263 -9.112 1.00 88.50 101 ALA A C 1
ATOM 744 O O . ALA A 1 101 ? 11.378 7.643 -9.795 1.00 88.50 101 ALA A O 1
ATOM 745 N N . VAL A 1 102 ? 10.498 6.140 -8.387 1.00 88.44 102 VAL A N 1
ATOM 746 C CA . VAL A 1 102 ? 11.684 5.263 -8.366 1.00 88.44 102 VAL A CA 1
ATOM 747 C C . VAL A 1 102 ? 11.802 4.425 -9.639 1.00 88.44 102 VAL A C 1
ATOM 749 O O . VAL A 1 102 ? 12.902 4.163 -10.122 1.00 88.44 102 VAL A O 1
ATOM 752 N N . LEU A 1 103 ? 10.674 3.971 -10.180 1.00 83.94 103 LEU A N 1
ATOM 753 C CA . LEU A 1 103 ? 10.646 3.123 -11.371 1.00 83.94 103 LEU A CA 1
ATOM 754 C C . LEU A 1 103 ? 10.960 3.897 -12.656 1.00 83.94 103 LEU A C 1
ATOM 756 O O . LEU A 1 103 ? 11.508 3.312 -13.586 1.00 83.94 103 LEU A O 1
ATOM 760 N N . GLU A 1 104 ? 10.637 5.188 -12.684 1.00 85.00 104 GLU A N 1
ATOM 761 C CA . GLU A 1 104 ? 10.853 6.102 -13.812 1.00 85.00 104 GLU A CA 1
ATOM 762 C C . GLU A 1 104 ? 12.152 6.920 -13.688 1.00 85.00 104 GLU A C 1
ATOM 764 O O . GLU A 1 104 ? 12.373 7.839 -14.472 1.00 85.00 104 GLU A O 1
ATOM 769 N N . MET A 1 105 ? 13.030 6.595 -12.730 1.00 83.38 105 MET A N 1
ATOM 770 C CA . MET A 1 105 ? 14.355 7.219 -12.633 1.00 83.38 105 MET A CA 1
ATOM 771 C C . MET A 1 105 ? 15.132 7.084 -13.950 1.00 83.38 105 MET A C 1
ATOM 773 O O . MET A 1 105 ? 15.105 6.029 -14.591 1.00 83.38 105 MET A O 1
ATOM 777 N N . GLU A 1 106 ? 15.881 8.125 -14.326 1.00 80.75 106 GLU A N 1
ATOM 778 C CA . GLU A 1 106 ? 16.803 8.058 -15.464 1.00 80.75 106 GLU A CA 1
ATOM 779 C C . GLU A 1 106 ? 17.789 6.891 -15.287 1.00 80.75 106 GLU A C 1
ATOM 781 O O . GLU A 1 106 ? 18.400 6.724 -14.231 1.00 80.75 106 GLU A O 1
ATOM 786 N N . GLY A 1 107 ? 17.915 6.047 -16.316 1.00 80.69 107 GLY A N 1
ATOM 787 C CA . GLY A 1 107 ? 18.696 4.803 -16.250 1.00 80.69 107 GLY A CA 1
ATOM 788 C C . GLY A 1 107 ? 17.953 3.598 -15.652 1.00 80.69 107 GLY A C 1
ATOM 789 O O . GLY A 1 107 ? 18.505 2.498 -15.624 1.00 80.69 107 GLY A O 1
ATOM 790 N N . GLY A 1 108 ? 16.694 3.766 -15.240 1.00 79.56 108 GLY A N 1
ATOM 791 C CA . GLY A 1 108 ? 15.842 2.719 -14.681 1.00 79.56 108 GLY A CA 1
ATOM 792 C C . GLY A 1 108 ? 16.070 2.457 -13.183 1.00 79.56 108 GLY A C 1
ATOM 793 O O . GLY A 1 108 ? 16.999 2.986 -12.569 1.00 79.56 108 GLY A O 1
ATOM 794 N N . PRO A 1 109 ? 15.221 1.620 -12.556 1.00 83.75 109 PRO A N 1
ATOM 795 C CA . PRO A 1 109 ? 15.293 1.376 -11.122 1.00 83.75 109 PRO A CA 1
ATOM 796 C C . PRO A 1 109 ? 16.533 0.553 -10.763 1.00 83.75 109 PRO A C 1
ATOM 798 O O . PRO A 1 109 ? 16.692 -0.586 -11.207 1.00 83.75 109 PRO A O 1
ATOM 801 N N . THR A 1 110 ? 17.384 1.098 -9.894 1.00 87.69 110 THR A N 1
ATOM 802 C CA . THR A 1 110 ? 18.522 0.358 -9.333 1.00 87.69 110 THR A CA 1
ATOM 803 C C . THR A 1 110 ? 18.076 -0.558 -8.191 1.00 87.69 110 THR A C 1
ATOM 805 O O . THR A 1 110 ? 17.108 -0.274 -7.479 1.00 87.69 110 THR A O 1
ATOM 808 N N . SER A 1 111 ? 18.815 -1.646 -7.947 1.00 87.25 111 SER A N 1
ATOM 809 C CA . SER A 1 111 ? 18.551 -2.543 -6.810 1.00 87.25 111 SER A CA 1
ATOM 810 C C . SER A 1 111 ? 18.587 -1.808 -5.466 1.00 87.25 111 SER A C 1
ATOM 812 O O . SER A 1 111 ? 17.781 -2.102 -4.585 1.00 87.25 111 SER A O 1
ATOM 814 N N . ALA A 1 112 ? 19.482 -0.824 -5.326 1.00 90.38 112 ALA A N 1
ATOM 815 C CA . ALA A 1 112 ? 19.586 0.007 -4.131 1.00 90.38 112 ALA A CA 1
ATOM 816 C C . ALA A 1 112 ? 18.348 0.899 -3.947 1.00 90.38 112 ALA A C 1
ATOM 818 O O . ALA A 1 112 ? 17.777 0.928 -2.859 1.00 90.38 112 ALA A O 1
ATOM 819 N N . ALA A 1 113 ? 17.879 1.562 -5.009 1.00 88.38 113 ALA A N 1
ATOM 820 C CA . ALA A 1 113 ? 16.684 2.403 -4.946 1.00 88.38 113 ALA A CA 1
ATOM 821 C C . ALA A 1 113 ? 15.425 1.586 -4.607 1.00 88.38 113 ALA A C 1
ATOM 823 O O . ALA A 1 113 ? 14.627 1.995 -3.766 1.00 88.38 113 ALA A O 1
ATOM 824 N N . LEU A 1 114 ? 15.282 0.385 -5.180 1.00 90.00 114 LEU A N 1
ATOM 825 C CA . LEU A 1 114 ? 14.190 -0.530 -4.832 1.00 90.00 114 LEU A CA 1
ATOM 826 C C . LEU A 1 114 ? 14.278 -1.028 -3.382 1.00 90.00 114 LEU A C 1
ATOM 828 O O . LEU A 1 114 ? 13.246 -1.211 -2.740 1.00 90.00 114 LEU A O 1
ATOM 832 N N . ALA A 1 115 ? 15.481 -1.260 -2.853 1.00 90.50 115 ALA A N 1
ATOM 833 C CA . ALA A 1 115 ? 15.666 -1.648 -1.455 1.00 90.50 115 ALA A CA 1
ATOM 834 C C . ALA A 1 115 ? 15.271 -0.515 -0.495 1.00 90.50 115 ALA A C 1
ATOM 836 O O . ALA A 1 115 ? 14.536 -0.760 0.461 1.00 90.50 115 ALA A O 1
ATOM 837 N N . VAL A 1 116 ? 15.681 0.723 -0.789 1.00 92.75 116 VAL A N 1
ATOM 838 C CA . VAL A 1 116 ? 15.260 1.909 -0.029 1.00 92.75 116 VAL A CA 1
ATOM 839 C C . VAL A 1 116 ? 13.743 2.061 -0.084 1.00 92.75 116 VAL A C 1
ATOM 841 O O . VAL A 1 116 ? 13.108 2.222 0.954 1.00 92.75 116 VAL A O 1
ATOM 844 N N . LEU A 1 117 ? 13.139 1.933 -1.265 1.00 92.69 117 LEU A N 1
ATOM 845 C CA . LEU A 1 117 ? 11.691 2.029 -1.429 1.00 92.69 117 LEU A CA 1
ATOM 846 C C . LEU A 1 117 ? 10.938 0.976 -0.600 1.00 92.69 117 LEU A C 1
ATOM 848 O O . LEU A 1 117 ? 9.978 1.323 0.083 1.00 92.69 117 LEU A O 1
ATOM 852 N N . ARG A 1 118 ? 11.403 -0.283 -0.595 1.00 92.38 118 ARG A N 1
ATOM 853 C CA . ARG A 1 118 ? 10.838 -1.359 0.246 1.00 92.38 118 ARG A CA 1
ATOM 854 C C . ARG A 1 118 ? 10.884 -1.032 1.737 1.00 92.38 118 ARG A C 1
ATOM 856 O O . ARG A 1 118 ? 9.989 -1.440 2.464 1.00 92.38 118 ARG A O 1
ATOM 863 N N . GLN A 1 119 ? 11.912 -0.318 2.190 1.00 93.88 119 GLN A N 1
ATOM 864 C CA . GLN A 1 119 ? 12.059 0.064 3.595 1.00 93.88 119 GLN A CA 1
ATOM 865 C C . GLN A 1 119 ? 11.244 1.310 3.957 1.00 93.88 119 GLN A C 1
ATOM 867 O O . GLN A 1 119 ? 10.659 1.364 5.033 1.00 93.88 119 GLN A O 1
ATOM 872 N N . GLN A 1 120 ? 11.213 2.316 3.082 1.00 96.06 120 GLN A N 1
ATOM 873 C CA . GLN A 1 120 ? 10.657 3.634 3.402 1.00 96.06 120 GLN A CA 1
ATOM 874 C C . GLN A 1 120 ? 9.159 3.750 3.111 1.00 9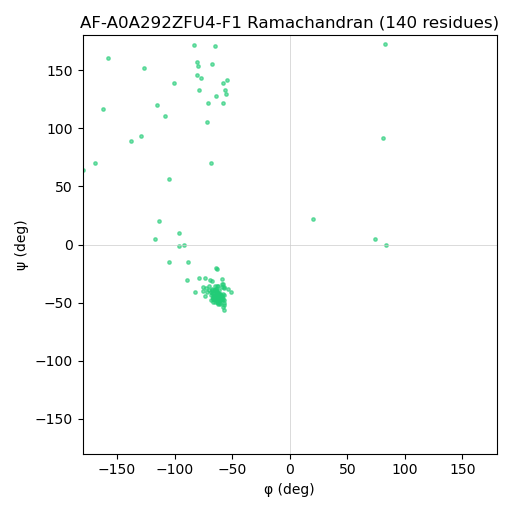6.06 120 GLN A C 1
ATOM 876 O O . GLN A 1 120 ? 8.458 4.474 3.816 1.00 96.06 120 GLN A O 1
ATOM 881 N N . LEU A 1 121 ? 8.638 3.031 2.112 1.00 95.31 121 LEU A N 1
ATOM 882 C CA . LEU A 1 121 ? 7.224 3.119 1.746 1.00 95.31 121 LEU A CA 1
ATOM 883 C C . LEU A 1 121 ? 6.274 2.657 2.872 1.00 95.31 121 LEU A C 1
ATOM 885 O O . LEU A 1 121 ? 5.311 3.380 3.140 1.00 95.31 121 LEU A O 1
ATOM 889 N N . PRO A 1 122 ? 6.541 1.543 3.588 1.00 95.38 122 PRO A N 1
ATOM 890 C CA . PRO A 1 122 ? 5.769 1.177 4.777 1.00 95.38 122 PRO A CA 1
ATOM 891 C C . PRO A 1 122 ? 5.782 2.268 5.850 1.00 95.38 122 PRO A C 1
ATOM 893 O O . PRO A 1 122 ? 4.737 2.607 6.398 1.00 95.38 122 PRO A O 1
ATOM 896 N N . LEU A 1 123 ? 6.948 2.875 6.107 1.00 96.75 123 LEU A N 1
ATOM 897 C CA . LEU A 1 123 ? 7.103 3.921 7.123 1.00 96.75 123 LEU A CA 1
ATOM 898 C C . LEU A 1 123 ? 6.291 5.172 6.784 1.00 96.75 123 LEU A C 1
ATOM 900 O O . LEU A 1 123 ? 5.618 5.710 7.660 1.00 96.75 123 LEU A O 1
ATOM 904 N N . LEU A 1 124 ? 6.323 5.598 5.519 1.00 97.19 124 LEU A N 1
ATOM 905 C CA . LEU A 1 124 ? 5.517 6.707 5.010 1.00 97.19 124 LEU A CA 1
ATOM 906 C C . LEU A 1 124 ? 4.021 6.443 5.239 1.00 97.19 124 LEU A C 1
ATOM 908 O O . LEU A 1 124 ? 3.329 7.275 5.826 1.00 97.19 124 LEU A O 1
ATOM 912 N N . CYS A 1 125 ? 3.539 5.272 4.808 1.00 97.38 125 CYS A N 1
ATOM 913 C CA . CYS A 1 125 ? 2.133 4.893 4.943 1.00 97.38 125 CYS A CA 1
ATOM 914 C C . CYS A 1 125 ? 1.726 4.813 6.417 1.00 97.38 125 CYS A C 1
ATOM 916 O O . CYS A 1 125 ? 0.692 5.354 6.801 1.00 97.38 125 CYS A O 1
ATOM 918 N N . ARG A 1 126 ? 2.559 4.190 7.255 1.00 97.00 126 ARG A N 1
ATOM 919 C CA . ARG A 1 126 ? 2.291 4.025 8.683 1.00 97.00 126 ARG A CA 1
ATOM 920 C C . ARG A 1 126 ? 2.217 5.361 9.397 1.00 97.00 126 ARG A C 1
ATOM 922 O O . ARG A 1 126 ? 1.247 5.610 10.098 1.00 97.00 126 ARG A O 1
ATOM 929 N N . ALA A 1 127 ? 3.204 6.233 9.193 1.00 97.62 127 ALA A N 1
ATOM 930 C CA . ALA A 1 127 ? 3.222 7.551 9.816 1.00 97.62 127 ALA A CA 1
ATOM 931 C C . ALA A 1 127 ? 1.969 8.354 9.447 1.00 97.62 127 ALA A C 1
ATOM 933 O O . ALA A 1 127 ? 1.307 8.898 10.329 1.00 97.62 127 ALA A O 1
ATOM 934 N N . TYR A 1 128 ? 1.611 8.372 8.161 1.00 97.44 128 TYR A N 1
ATOM 935 C CA . TYR A 1 128 ? 0.417 9.064 7.690 1.00 97.44 128 TYR A CA 1
ATOM 936 C C . TYR A 1 128 ? -0.867 8.512 8.323 1.00 97.44 128 TYR A C 1
ATOM 938 O O . TYR A 1 128 ? -1.657 9.279 8.877 1.00 97.44 128 TYR A O 1
ATOM 946 N N . LEU A 1 129 ? -1.064 7.190 8.290 1.00 97.19 129 LEU A N 1
ATOM 947 C CA . LEU A 1 129 ? -2.267 6.557 8.831 1.00 97.19 129 LEU A CA 1
ATOM 948 C C . LEU A 1 129 ? -2.363 6.702 10.350 1.00 97.19 129 LEU A C 1
ATOM 950 O O . LEU A 1 129 ? -3.427 7.033 10.850 1.00 97.19 129 LEU A O 1
ATOM 954 N N . THR A 1 130 ? -1.264 6.538 11.086 1.00 96.62 130 THR A N 1
ATOM 955 C CA . THR A 1 130 ? -1.255 6.722 12.543 1.00 96.62 130 THR A CA 1
ATOM 956 C C . THR A 1 130 ? -1.606 8.157 12.941 1.00 96.62 130 THR A C 1
ATOM 958 O O . THR A 1 130 ? -2.388 8.349 13.865 1.00 96.62 130 THR A O 1
ATOM 961 N N . ILE A 1 131 ? -1.067 9.166 12.246 1.00 96.25 131 ILE A N 1
ATOM 962 C CA . ILE A 1 131 ? -1.332 10.584 12.556 1.00 96.25 131 ILE A CA 1
ATOM 963 C C . ILE A 1 131 ? -2.773 10.984 12.213 1.00 96.25 131 ILE A C 1
ATOM 965 O O . ILE A 1 131 ? -3.359 11.814 12.903 1.00 96.25 131 ILE A O 1
ATOM 969 N N . THR A 1 132 ? -3.334 10.426 11.140 1.00 96.19 132 THR A N 1
ATOM 970 C CA . THR A 1 132 ? -4.695 10.756 10.678 1.00 96.19 132 THR A CA 1
ATOM 971 C C . THR A 1 132 ? -5.783 9.902 11.322 1.00 96.19 132 THR A C 1
ATOM 973 O O . THR A 1 132 ? -6.959 10.258 11.249 1.00 96.19 132 THR A O 1
ATOM 976 N N . SER A 1 133 ? -5.411 8.794 11.963 1.00 95.38 133 SER A N 1
ATOM 977 C CA . SER A 1 133 ? -6.332 7.970 12.735 1.00 95.38 133 SER A CA 1
ATOM 978 C C . SER A 1 133 ? -6.593 8.551 14.120 1.00 95.38 133 SER A C 1
ATOM 980 O O . SER A 1 133 ? -5.696 9.080 14.774 1.00 95.38 133 SER A O 1
ATOM 982 N N . GLN A 1 134 ? -7.814 8.371 14.602 1.00 90.44 134 GLN A N 1
ATOM 983 C CA . GLN A 1 134 ? -8.175 8.573 15.999 1.00 90.44 134 GLN A CA 1
ATOM 984 C C . GLN A 1 134 ? -8.234 7.212 16.689 1.00 90.44 134 GLN A C 1
ATOM 986 O O . GLN A 1 134 ? -8.751 6.249 16.115 1.00 90.44 134 GLN A O 1
ATOM 991 N N . THR A 1 135 ? -7.730 7.123 17.921 1.00 80.31 135 THR A N 1
ATOM 992 C CA . THR A 1 135 ? -7.789 5.885 18.705 1.00 80.31 135 THR A CA 1
ATOM 993 C C . THR A 1 135 ? -9.239 5.452 18.873 1.00 80.31 135 THR A C 1
ATOM 995 O O . THR A 1 135 ? -10.061 6.182 19.430 1.00 80.31 135 THR A O 1
ATOM 998 N N . SER A 1 136 ? -9.555 4.240 18.423 1.00 69.81 136 SER A N 1
ATOM 999 C CA . SER A 1 136 ? -10.881 3.673 18.636 1.00 69.81 136 SER A CA 1
ATOM 1000 C C . SER A 1 136 ? -11.035 3.300 20.112 1.00 69.81 136 SER A C 1
ATOM 1002 O O . SER A 1 136 ? -10.469 2.310 20.577 1.00 69.81 136 SER A O 1
ATOM 1004 N N . SER A 1 137 ? -11.796 4.086 20.876 1.00 55.78 137 SER A N 1
ATOM 1005 C CA . SER A 1 137 ? -12.197 3.764 22.254 1.00 55.78 137 SER A CA 1
ATOM 1006 C C . SER A 1 137 ? -13.167 2.576 22.264 1.00 55.78 137 SER A C 1
ATOM 1008 O O . SER A 1 137 ? -14.360 2.737 22.507 1.00 55.78 137 SER A O 1
ATOM 1010 N N . ARG A 1 138 ? -12.681 1.367 21.956 1.00 53.47 138 ARG A N 1
ATOM 1011 C CA . ARG A 1 138 ? -13.473 0.123 21.956 1.00 53.47 138 ARG A CA 1
ATOM 1012 C C . ARG A 1 138 ? -13.058 -0.883 23.031 1.00 53.47 138 ARG A C 1
ATOM 1014 O O . ARG A 1 138 ? -13.404 -2.054 22.943 1.00 53.47 138 ARG A O 1
ATOM 1021 N N . SER A 1 139 ? -12.375 -0.424 24.076 1.00 48.00 139 SER A N 1
ATOM 1022 C CA . SER A 1 139 ? -12.048 -1.232 25.253 1.00 48.00 139 SER A CA 1
ATOM 1023 C C . SER A 1 139 ? -12.454 -0.499 26.528 1.00 48.00 139 SER A C 1
ATOM 1025 O O . SER A 1 139 ? -11.684 0.317 27.021 1.00 48.00 139 SER A O 1
ATOM 1027 N N . LEU A 1 140 ? -13.670 -0.776 27.015 1.00 45.31 140 LEU A N 1
ATOM 1028 C CA . LEU A 1 140 ? -14.107 -0.736 28.426 1.00 45.31 140 LEU A CA 1
ATOM 1029 C C . LEU A 1 140 ? -15.599 -1.136 28.497 1.00 45.31 140 LEU A C 1
ATOM 1031 O O . LEU A 1 140 ? -16.449 -0.318 28.827 1.00 45.31 140 LEU A O 1
ATOM 1035 N N . ALA A 1 141 ? -15.930 -2.377 28.120 1.00 41.22 141 ALA A N 1
ATOM 1036 C CA . ALA A 1 141 ? -17.197 -3.031 28.486 1.00 41.22 141 ALA A CA 1
ATOM 1037 C C . ALA A 1 141 ? -17.178 -4.532 28.131 1.00 41.22 141 ALA A C 1
ATOM 1039 O O . ALA A 1 141 ? -17.855 -4.962 27.202 1.00 41.22 141 ALA A O 1
ATOM 1040 N N . THR A 1 142 ? -16.390 -5.317 28.863 1.00 45.47 142 THR A N 1
ATOM 1041 C CA . THR A 1 142 ? -16.671 -6.733 29.188 1.00 45.47 142 THR A CA 1
ATOM 1042 C C . THR A 1 142 ? -15.869 -7.094 30.423 1.00 45.47 142 THR A C 1
ATOM 1044 O O . THR A 1 142 ? -16.400 -7.868 31.244 1.00 45.47 142 THR A O 1
#